Protein AF-A0A955TPK6-F1 (afdb_monomer_lite)

pLDDT: mean 89.03, std 13.48, range [56.0, 98.19]

Foldseek 3Di:
DVVVVVVVVVPDPPPDDPDDQFPDDDVVDTDGPVVVVLCVVLVVVLVVCVVVCVVVVPPADNVNSVVVSVVVVVVD

Secondary structure (DSSP, 8-state):
-HHHHHHHHSS---PPP---SEEEEETTEEEEHHHHHHHHHHHHHHHHHHHHHHHTT----HHHHHHHHHHHHHT-

Sequence (76 aa):
MTDFLLIGTQLSALPYPEIDPVFFRIGPLAFRWYGLMYLLGLGSAYWLIKVRSASKRIPLSPQQLSDLIVFAAFGV

Structure (mmCIF, N/CA/C/O backbone):
data_AF-A0A955TPK6-F1
#
_entry.id   AF-A0A955TPK6-F1
#
loop_
_atom_site.group_PDB
_atom_site.id
_atom_site.type_symbol
_atom_site.label_atom_id
_atom_site.label_alt_id
_atom_site.label_comp_id
_atom_site.label_asym_id
_atom_site.label_entity_id
_atom_site.label_seq_id
_atom_site.pdbx_PDB_ins_code
_atom_site.Cartn_x
_atom_site.Cartn_y
_atom_site.Cartn_z
_atom_site.occupancy
_atom_site.B_iso_or_equiv
_atom_site.auth_seq_id
_atom_site.auth_comp_id
_atom_site.auth_asym_id
_atom_site.auth_atom_id
_atom_site.pdbx_PDB_model_num
ATOM 1 N N . MET A 1 1 ? 25.866 -42.074 -21.674 1.00 58.19 1 MET A N 1
ATOM 2 C CA . MET A 1 1 ? 26.150 -41.236 -20.478 1.00 58.19 1 MET A CA 1
ATOM 3 C C . MET A 1 1 ? 25.845 -39.761 -20.728 1.00 58.19 1 MET A C 1
ATOM 5 O O . MET A 1 1 ? 25.313 -39.118 -19.837 1.00 58.19 1 MET A O 1
ATOM 9 N N . THR A 1 2 ? 26.101 -39.235 -21.927 1.00 58.28 2 THR A N 1
ATOM 10 C CA . THR A 1 2 ? 25.720 -37.879 -22.369 1.00 58.28 2 THR A CA 1
ATOM 11 C C . THR A 1 2 ? 24.208 -37.666 -22.513 1.00 58.28 2 THR A C 1
ATOM 13 O O . THR A 1 2 ? 23.712 -36.600 -22.166 1.00 58.28 2 THR A O 1
ATOM 16 N N . ASP A 1 3 ? 23.454 -38.689 -22.919 1.00 58.72 3 ASP A N 1
ATOM 17 C CA . ASP A 1 3 ? 22.007 -38.551 -23.174 1.00 58.72 3 ASP A CA 1
ATOM 18 C C . ASP A 1 3 ? 21.177 -38.418 -21.883 1.00 58.72 3 ASP A C 1
ATOM 20 O O . ASP A 1 3 ? 20.134 -37.773 -21.870 1.00 58.72 3 ASP A O 1
ATOM 24 N N . PHE A 1 4 ? 21.675 -38.952 -20.760 1.00 60.72 4 PHE A N 1
ATOM 25 C CA . PHE A 1 4 ? 21.044 -38.817 -19.440 1.00 60.72 4 PHE A CA 1
ATOM 26 C C . PHE A 1 4 ? 21.216 -37.402 -18.855 1.00 60.72 4 PHE A C 1
ATOM 28 O O . PHE A 1 4 ? 20.323 -36.901 -18.177 1.00 60.72 4 PHE A O 1
ATOM 35 N N . LEU A 1 5 ? 22.329 -36.724 -19.173 1.00 60.84 5 LEU A N 1
ATOM 36 C CA . LEU A 1 5 ? 22.569 -35.328 -18.785 1.00 60.84 5 LEU A CA 1
ATOM 37 C C . LEU A 1 5 ? 21.695 -34.346 -19.582 1.00 60.84 5 LEU A C 1
ATOM 39 O O . LEU A 1 5 ? 21.260 -33.346 -19.019 1.00 60.84 5 LEU A O 1
ATOM 43 N N . LEU A 1 6 ? 21.389 -34.650 -20.851 1.00 60.97 6 LEU A N 1
ATOM 44 C CA . LEU A 1 6 ? 20.462 -33.855 -21.670 1.00 60.97 6 LEU A CA 1
ATOM 45 C C . LEU A 1 6 ? 18.994 -34.054 -21.270 1.00 60.97 6 LEU A C 1
ATOM 47 O O . LEU A 1 6 ? 18.203 -33.131 -21.401 1.00 60.97 6 LEU A O 1
ATOM 51 N N . ILE A 1 7 ? 18.617 -35.225 -20.751 1.00 59.84 7 ILE A N 1
ATOM 52 C CA . ILE A 1 7 ? 17.268 -35.457 -20.205 1.00 59.84 7 ILE A CA 1
ATOM 53 C C . ILE A 1 7 ? 17.109 -34.768 -18.835 1.00 59.84 7 ILE A C 1
ATOM 55 O O . ILE A 1 7 ? 16.048 -34.219 -18.545 1.00 59.84 7 ILE A O 1
ATOM 59 N N . GLY A 1 8 ? 18.170 -34.728 -18.018 1.00 56.00 8 GLY A N 1
ATOM 60 C CA . GLY A 1 8 ? 18.171 -34.071 -16.704 1.00 56.00 8 GLY A CA 1
ATOM 61 C C . GLY A 1 8 ? 18.020 -32.544 -16.745 1.00 56.00 8 GLY A C 1
ATOM 62 O O . GLY A 1 8 ? 17.424 -31.977 -15.834 1.00 56.00 8 GLY A O 1
ATOM 63 N N . THR A 1 9 ? 18.491 -31.873 -17.803 1.00 60.03 9 THR A N 1
ATOM 64 C CA . THR A 1 9 ? 18.286 -30.424 -18.021 1.00 60.03 9 THR A CA 1
ATOM 65 C C . THR A 1 9 ? 16.938 -30.082 -18.661 1.00 60.03 9 THR A C 1
ATOM 67 O O . THR A 1 9 ? 16.499 -28.939 -18.574 1.00 60.03 9 THR A O 1
ATOM 70 N N . GLN A 1 10 ? 16.259 -31.063 -19.264 1.00 58.75 10 GLN A N 1
ATOM 71 C CA . GLN A 1 10 ? 14.924 -30.917 -19.858 1.00 58.75 10 GLN A CA 1
ATOM 72 C C . GLN A 1 10 ? 13.788 -31.131 -18.844 1.00 58.75 10 GLN A C 1
ATOM 74 O O . GLN A 1 10 ? 12.616 -30.957 -19.184 1.00 58.75 10 GLN A O 1
ATOM 79 N N . LEU A 1 11 ? 14.110 -31.461 -17.585 1.00 59.88 11 LEU A N 1
ATOM 80 C CA . LEU A 1 11 ? 13.176 -31.390 -16.460 1.00 59.88 11 LEU A CA 1
ATOM 81 C C . LEU A 1 11 ? 12.910 -29.917 -16.106 1.00 59.88 11 LEU A C 1
ATOM 83 O O . LEU A 1 11 ? 13.379 -29.391 -15.102 1.00 59.88 11 LEU A O 1
ATOM 87 N N . SER A 1 12 ? 12.111 -29.268 -16.955 1.00 65.56 12 SER A N 1
ATOM 88 C CA . SER A 1 12 ? 11.286 -28.101 -16.628 1.00 65.56 12 SER A CA 1
ATOM 89 C C . SER A 1 12 ? 12.016 -26.948 -15.931 1.00 65.56 12 SER A C 1
ATOM 91 O O . SER A 1 12 ? 11.655 -26.535 -14.829 1.00 65.56 12 SER A O 1
ATOM 93 N N . ALA A 1 13 ? 12.983 -26.345 -16.621 1.00 70.19 13 ALA A N 1
ATOM 94 C CA . ALA A 1 13 ? 13.257 -24.933 -16.397 1.00 70.19 13 ALA A CA 1
ATOM 95 C C . ALA A 1 13 ? 12.045 -24.146 -16.922 1.00 70.19 13 ALA A C 1
ATOM 97 O O . ALA A 1 13 ? 11.908 -23.947 -18.128 1.00 70.19 13 ALA A O 1
ATOM 98 N N . LEU A 1 14 ? 11.120 -23.757 -16.037 1.00 77.81 14 LEU A N 1
ATOM 99 C CA . LEU A 1 14 ? 10.096 -22.777 -16.399 1.00 77.81 14 LEU A CA 1
ATOM 100 C C . LEU A 1 14 ? 10.836 -21.490 -16.790 1.00 77.81 14 LEU A C 1
ATOM 102 O O . LEU A 1 14 ? 11.533 -20.931 -15.936 1.00 77.81 14 LEU A O 1
ATOM 106 N N . PRO A 1 15 ? 10.754 -21.038 -18.055 1.00 82.56 15 PRO A N 1
ATOM 107 C CA . PRO A 1 15 ? 11.437 -19.823 -18.463 1.00 82.56 15 PRO A CA 1
ATOM 108 C C . PRO A 1 15 ? 10.907 -18.660 -17.624 1.00 82.56 15 PRO A C 1
ATOM 110 O O . PRO A 1 15 ? 9.702 -18.563 -17.372 1.00 82.56 15 PRO A O 1
ATOM 113 N N . TYR A 1 16 ? 11.810 -17.790 -17.168 1.00 83.00 16 TYR A N 1
ATOM 114 C CA . TYR A 1 16 ? 11.399 -16.607 -16.423 1.00 83.00 16 TYR A CA 1
ATOM 115 C C . TYR A 1 16 ? 10.514 -15.731 -17.325 1.00 83.00 16 TYR A C 1
ATOM 117 O O . TYR A 1 16 ? 10.912 -15.445 -18.457 1.00 83.00 16 TYR A O 1
ATOM 125 N N . PRO A 1 17 ? 9.321 -15.317 -16.869 1.00 87.19 17 PRO A N 1
ATOM 126 C CA . PRO A 1 17 ? 8.422 -14.531 -17.696 1.00 87.19 17 PRO A CA 1
ATOM 127 C C . PRO A 1 17 ? 8.988 -13.123 -17.915 1.00 87.19 17 PRO A C 1
ATOM 129 O O . PRO A 1 17 ? 9.259 -12.386 -16.966 1.00 87.19 17 PRO A O 1
ATOM 132 N N . GLU A 1 18 ? 9.122 -12.726 -19.177 1.00 91.00 18 GLU A N 1
ATOM 133 C CA . GLU A 1 18 ? 9.540 -11.375 -19.555 1.00 91.00 18 GLU A CA 1
ATOM 134 C C . GLU A 1 18 ? 8.358 -10.400 -19.471 1.00 91.00 18 GLU A C 1
ATOM 136 O O . GLU A 1 18 ? 7.688 -10.098 -20.456 1.00 91.00 18 GLU A O 1
ATOM 141 N N . ILE A 1 19 ? 8.065 -9.928 -18.259 1.00 92.44 19 ILE A N 1
ATOM 142 C CA . ILE A 1 19 ? 7.030 -8.918 -18.009 1.00 92.44 19 ILE A CA 1
ATOM 143 C C . ILE A 1 19 ? 7.699 -7.547 -17.887 1.00 92.44 19 ILE A C 1
ATOM 145 O O . ILE A 1 19 ? 8.585 -7.368 -17.048 1.00 92.44 19 ILE A O 1
ATOM 149 N N . ASP A 1 20 ? 7.250 -6.567 -18.682 1.00 94.69 20 ASP A N 1
ATOM 150 C CA . ASP A 1 20 ? 7.730 -5.185 -18.558 1.00 94.69 20 ASP A CA 1
ATOM 151 C C . ASP A 1 20 ? 7.428 -4.664 -17.139 1.00 94.69 20 ASP A C 1
ATOM 153 O O . ASP A 1 20 ? 6.269 -4.680 -16.704 1.00 94.69 20 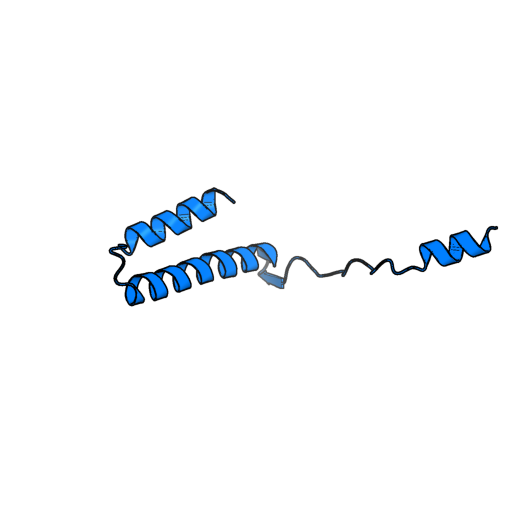ASP A O 1
ATOM 157 N N . PRO A 1 21 ? 8.440 -4.200 -16.382 1.00 94.75 21 PRO A N 1
ATOM 158 C CA . PRO A 1 21 ? 8.225 -3.672 -15.043 1.00 94.75 21 PRO A CA 1
ATOM 159 C C . PRO A 1 21 ? 7.364 -2.402 -15.021 1.00 94.75 21 PRO A C 1
ATOM 161 O O . PRO A 1 21 ? 6.845 -2.061 -13.956 1.00 94.75 21 PRO A O 1
ATOM 164 N N . VAL A 1 22 ? 7.248 -1.682 -16.141 1.00 96.94 22 VAL A N 1
ATOM 165 C CA . VAL A 1 22 ? 6.480 -0.445 -16.300 1.00 96.94 22 VAL A CA 1
ATOM 166 C C . VAL A 1 22 ? 5.149 -0.760 -16.978 1.00 96.94 22 VAL A C 1
ATOM 168 O O . VAL A 1 22 ? 5.099 -1.081 -18.157 1.00 96.94 22 VAL A O 1
ATOM 171 N N . PHE A 1 23 ? 4.046 -0.609 -16.248 1.00 95.50 23 PHE A N 1
ATOM 172 C CA . PHE A 1 23 ? 2.709 -0.862 -16.799 1.00 95.50 23 PHE A CA 1
ATOM 173 C C . PHE A 1 23 ? 2.098 0.363 -17.474 1.00 95.50 23 PHE A C 1
ATOM 175 O O . PHE A 1 23 ? 1.176 0.246 -18.277 1.00 95.50 23 PHE A O 1
ATOM 182 N N . PHE A 1 24 ? 2.579 1.552 -17.119 1.00 96.50 24 PHE A N 1
ATOM 183 C CA . PHE A 1 24 ? 2.069 2.804 -17.647 1.00 96.50 24 PHE A CA 1
ATOM 184 C C . PHE A 1 24 ? 3.149 3.883 -17.593 1.00 96.50 24 PHE A C 1
ATOM 186 O O . PHE A 1 24 ? 3.960 3.927 -16.665 1.00 96.50 24 PHE A O 1
ATOM 193 N N . ARG A 1 25 ? 3.181 4.764 -18.594 1.00 96.88 25 ARG A N 1
ATOM 194 C CA . ARG A 1 25 ? 4.197 5.812 -18.714 1.00 96.88 25 ARG A CA 1
ATOM 195 C C . ARG A 1 25 ? 3.564 7.115 -19.183 1.00 96.88 25 ARG A C 1
ATOM 197 O O . ARG A 1 25 ? 2.808 7.122 -20.148 1.00 96.88 25 ARG A O 1
ATOM 204 N N . ILE A 1 26 ? 3.922 8.214 -18.524 1.00 96.88 26 ILE A N 1
ATOM 205 C CA . ILE A 1 26 ? 3.580 9.576 -18.944 1.00 96.88 26 ILE A CA 1
ATOM 206 C C . ILE A 1 26 ? 4.887 10.363 -19.052 1.00 96.88 26 ILE A C 1
ATOM 208 O O . ILE A 1 26 ? 5.468 10.760 -18.042 1.00 96.88 26 ILE A O 1
ATOM 212 N N . GLY A 1 27 ? 5.371 10.574 -20.279 1.00 93.94 27 GLY A N 1
ATOM 213 C CA . GLY A 1 27 ? 6.646 11.255 -20.521 1.00 93.94 27 GLY A CA 1
ATOM 214 C C . GLY A 1 27 ? 7.805 10.597 -19.745 1.00 93.94 27 GLY A C 1
ATOM 215 O O . GLY A 1 27 ? 8.018 9.390 -19.900 1.00 93.94 27 GLY A O 1
ATOM 216 N N . PRO A 1 28 ? 8.551 11.340 -18.903 1.00 94.88 28 PRO A N 1
ATOM 217 C CA . PRO A 1 28 ? 9.642 10.781 -18.101 1.00 94.88 28 PRO A CA 1
ATOM 218 C C . PRO A 1 28 ? 9.167 9.961 -16.886 1.00 94.88 28 PRO A C 1
ATOM 220 O O . PRO A 1 28 ? 9.981 9.284 -16.259 1.00 94.88 28 PRO A O 1
ATOM 223 N N . LEU A 1 29 ? 7.876 9.999 -16.536 1.00 95.62 29 LEU A N 1
ATOM 224 C CA . LEU A 1 29 ? 7.334 9.309 -15.367 1.00 95.62 29 LEU A CA 1
ATOM 225 C C . LEU A 1 29 ? 6.897 7.882 -15.724 1.00 95.62 29 LEU A C 1
ATOM 227 O O . LEU A 1 29 ? 6.010 7.682 -16.556 1.00 95.62 29 LEU A O 1
ATOM 231 N N . ALA A 1 30 ? 7.506 6.888 -15.074 1.00 96.12 30 ALA A N 1
ATOM 232 C CA . ALA A 1 30 ? 7.231 5.467 -15.281 1.00 96.12 30 ALA A CA 1
ATOM 233 C C . ALA A 1 30 ? 6.554 4.847 -14.049 1.00 96.12 30 ALA A C 1
ATOM 235 O O . ALA A 1 30 ? 7.147 4.788 -12.971 1.00 96.12 30 ALA A O 1
ATOM 236 N N . PHE A 1 31 ? 5.335 4.341 -14.222 1.00 96.56 31 PHE A N 1
ATOM 237 C CA . PHE A 1 31 ? 4.574 3.650 -13.185 1.00 96.56 31 PHE A CA 1
ATOM 238 C C . PHE A 1 31 ? 4.849 2.150 -13.251 1.00 96.56 31 PHE A C 1
ATOM 240 O O . PHE A 1 31 ? 4.689 1.524 -14.300 1.00 96.56 31 PHE A O 1
ATOM 247 N N . ARG A 1 32 ? 5.285 1.571 -12.128 1.00 96.94 32 ARG A N 1
ATOM 248 C CA . ARG A 1 32 ? 5.792 0.195 -12.073 1.00 96.94 32 ARG A CA 1
ATOM 249 C C . ARG A 1 32 ? 4.894 -0.739 -11.280 1.00 96.94 32 ARG A C 1
ATOM 251 O O . ARG A 1 32 ? 4.303 -0.323 -10.283 1.00 96.94 32 ARG A O 1
ATOM 258 N N . TRP A 1 33 ? 4.850 -2.009 -11.682 1.00 97.06 33 TRP A N 1
ATOM 259 C CA . TRP A 1 33 ? 3.980 -3.016 -11.062 1.00 97.06 33 TRP A CA 1
ATOM 260 C C . TRP A 1 33 ? 4.214 -3.164 -9.561 1.00 97.06 33 TRP A C 1
ATOM 262 O O . TRP A 1 33 ? 3.250 -3.238 -8.807 1.00 97.06 33 TRP A O 1
ATOM 272 N N . TYR A 1 34 ? 5.470 -3.131 -9.104 1.00 94.88 34 TYR A N 1
ATOM 273 C CA . TYR A 1 34 ? 5.770 -3.245 -7.674 1.00 94.88 34 TYR A CA 1
ATOM 274 C C . TYR A 1 34 ? 5.143 -2.103 -6.862 1.00 94.88 34 TYR A C 1
ATOM 276 O O . TYR A 1 34 ? 4.596 -2.335 -5.790 1.00 94.88 34 TYR A O 1
ATOM 284 N N . GLY A 1 35 ? 5.159 -0.875 -7.394 1.00 95.00 35 GLY A N 1
ATOM 285 C CA . GLY A 1 35 ? 4.569 0.284 -6.730 1.00 95.00 35 GLY A CA 1
ATOM 286 C C . GLY A 1 35 ? 3.056 0.140 -6.626 1.00 95.00 35 GLY A C 1
ATOM 287 O O . GLY A 1 35 ? 2.478 0.381 -5.570 1.00 95.00 35 GLY A O 1
ATOM 288 N N . LEU A 1 36 ? 2.424 -0.339 -7.701 1.00 96.56 36 LEU A N 1
ATOM 289 C CA . LEU A 1 36 ? 0.997 -0.646 -7.697 1.00 96.56 36 LEU A CA 1
ATOM 290 C C . LEU A 1 36 ? 0.656 -1.730 -6.666 1.00 96.56 36 LEU A C 1
ATOM 292 O O . LEU A 1 36 ? -0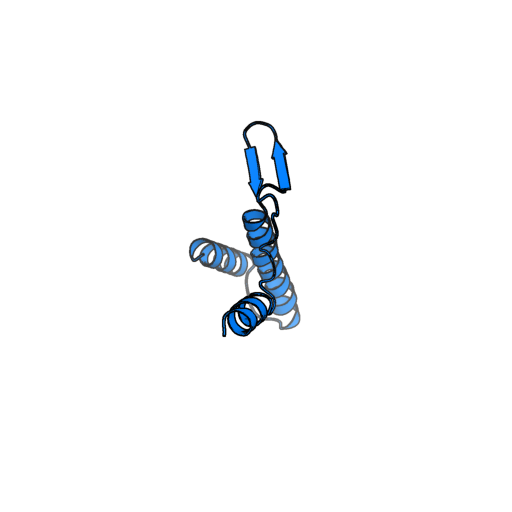.319 -1.582 -5.934 1.00 96.56 36 LEU A O 1
ATOM 296 N N . MET A 1 37 ? 1.467 -2.786 -6.566 1.00 97.12 37 MET A N 1
ATOM 297 C CA . MET A 1 37 ? 1.256 -3.842 -5.574 1.00 97.12 37 MET A CA 1
ATOM 298 C C . MET A 1 37 ? 1.359 -3.320 -4.138 1.00 97.12 37 MET A C 1
ATOM 300 O O . MET A 1 37 ? 0.546 -3.715 -3.307 1.00 97.12 37 MET A O 1
ATOM 304 N N . TYR A 1 38 ? 2.271 -2.387 -3.842 1.00 95.94 38 TYR A N 1
ATOM 305 C CA . TYR A 1 38 ? 2.321 -1.745 -2.524 1.00 95.94 38 TYR A CA 1
ATOM 306 C C . TYR A 1 38 ? 1.051 -0.952 -2.212 1.00 95.94 38 TYR A C 1
ATOM 308 O O . TYR A 1 38 ? 0.496 -1.093 -1.122 1.00 95.94 38 TYR A O 1
ATOM 316 N N . LEU A 1 39 ? 0.549 -0.166 -3.172 1.00 96.25 39 LEU A N 1
ATOM 317 C CA . LEU A 1 39 ? -0.697 0.588 -3.001 1.00 96.25 39 LEU A CA 1
ATOM 318 C C . LEU A 1 39 ? -1.893 -0.339 -2.763 1.00 96.25 39 LEU A C 1
ATOM 320 O O . LEU A 1 39 ? -2.699 -0.086 -1.868 1.00 96.25 39 LEU A O 1
ATOM 324 N N . LEU A 1 40 ? -1.993 -1.430 -3.525 1.00 97.81 40 LEU A N 1
ATOM 325 C CA . LEU A 1 40 ? -3.051 -2.425 -3.347 1.00 97.81 40 LEU A CA 1
ATOM 326 C C . LEU A 1 40 ? -2.917 -3.163 -2.009 1.00 97.81 40 LEU A C 1
ATOM 328 O O . LEU A 1 40 ? -3.915 -3.350 -1.314 1.00 97.81 40 LEU A O 1
ATOM 332 N N . GLY A 1 41 ? -1.705 -3.544 -1.608 1.00 97.44 41 GLY A N 1
ATOM 333 C CA . GLY A 1 41 ? -1.446 -4.239 -0.348 1.00 97.44 41 GLY A CA 1
ATOM 334 C C . GLY A 1 41 ? -1.775 -3.375 0.869 1.00 97.44 41 GLY A C 1
ATOM 335 O O . GLY A 1 41 ? -2.630 -3.734 1.676 1.00 97.44 41 GLY A O 1
ATOM 336 N N . LEU A 1 42 ? -1.165 -2.194 0.972 1.00 97.38 42 LEU A N 1
ATOM 337 C CA . LEU A 1 42 ? -1.396 -1.272 2.088 1.00 97.38 42 LEU A CA 1
ATOM 338 C C . LEU A 1 42 ? -2.829 -0.722 2.086 1.00 97.38 42 LEU A C 1
ATOM 340 O O . LEU A 1 42 ? -3.461 -0.627 3.139 1.00 97.38 42 LEU A O 1
ATOM 344 N N . GLY A 1 43 ? -3.379 -0.417 0.907 1.00 97.81 43 GLY A N 1
ATOM 345 C CA . GLY A 1 43 ? -4.755 0.055 0.761 1.00 97.81 43 GLY A CA 1
ATOM 346 C C . GLY A 1 43 ? -5.788 -0.998 1.167 1.00 97.81 43 GLY A C 1
ATOM 347 O O . GLY A 1 43 ? -6.736 -0.689 1.894 1.00 97.8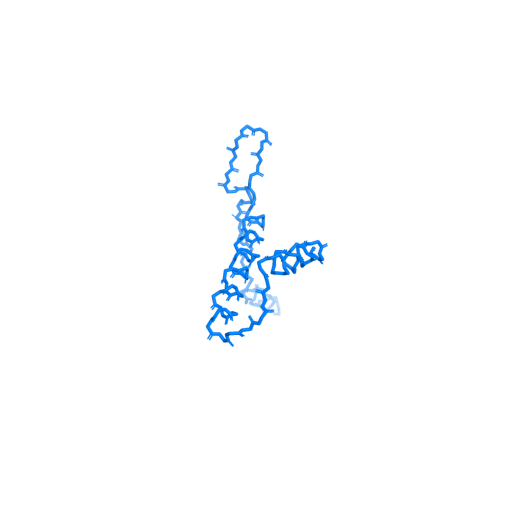1 43 GLY A O 1
ATOM 348 N N . SER A 1 44 ? -5.592 -2.257 0.764 1.00 98.19 44 SER A N 1
ATOM 349 C CA . SER A 1 44 ? -6.476 -3.353 1.180 1.00 98.19 44 SER A CA 1
ATOM 350 C C . SER A 1 44 ? -6.350 -3.658 2.674 1.00 98.19 44 SER A C 1
ATOM 352 O O . SER A 1 44 ? -7.372 -3.885 3.322 1.00 98.19 44 SER A O 1
ATOM 354 N N . ALA A 1 45 ? -5.146 -3.573 3.253 1.00 97.62 45 ALA A N 1
ATOM 355 C CA . ALA A 1 45 ? -4.941 -3.688 4.696 1.00 97.62 45 ALA A CA 1
ATOM 356 C C . ALA A 1 45 ? -5.683 -2.584 5.467 1.00 97.62 45 ALA A C 1
ATOM 358 O O . ALA A 1 45 ? -6.438 -2.891 6.392 1.00 97.62 45 ALA A O 1
ATOM 359 N N . TYR A 1 46 ? -5.549 -1.318 5.051 1.00 97.88 46 TYR A N 1
ATOM 360 C CA . TYR A 1 46 ? -6.285 -0.193 5.639 1.00 97.88 46 TYR A CA 1
ATOM 361 C C . TYR A 1 46 ? -7.796 -0.449 5.620 1.00 97.88 46 TYR A C 1
ATOM 363 O O . TYR A 1 46 ? -8.471 -0.351 6.649 1.00 97.88 46 TYR A O 1
ATOM 371 N N . TRP A 1 47 ? -8.330 -0.812 4.450 1.00 97.88 47 TRP A N 1
ATOM 372 C CA . TRP A 1 47 ? -9.758 -1.056 4.278 1.00 97.88 47 TRP A CA 1
ATOM 373 C C . TRP A 1 47 ? -10.245 -2.224 5.142 1.00 97.88 47 TRP A C 1
ATOM 375 O O . TRP A 1 47 ? -11.245 -2.093 5.853 1.00 97.88 47 TRP A O 1
ATOM 385 N N . LEU A 1 48 ? -9.515 -3.340 5.149 1.00 97.75 48 LEU A N 1
ATOM 386 C CA . LEU A 1 48 ? -9.869 -4.519 5.930 1.00 97.75 48 LEU A CA 1
ATOM 387 C C . LEU A 1 48 ? -9.858 -4.225 7.433 1.00 97.75 48 LEU A C 1
ATOM 389 O O . LEU A 1 48 ? -10.806 -4.595 8.128 1.00 97.75 48 LEU A O 1
ATOM 393 N N . ILE A 1 49 ? -8.825 -3.544 7.938 1.00 97.31 49 ILE A N 1
ATOM 394 C CA . ILE A 1 49 ? -8.738 -3.188 9.358 1.00 97.31 49 ILE A CA 1
ATOM 395 C C . ILE A 1 49 ? -9.892 -2.258 9.729 1.00 97.31 49 ILE A C 1
ATOM 397 O O . ILE A 1 49 ? -10.563 -2.520 10.723 1.00 97.31 49 ILE A O 1
ATOM 401 N N . LYS A 1 50 ? -10.185 -1.241 8.911 1.00 96.88 50 LYS A N 1
ATOM 402 C CA . LYS A 1 50 ? -11.306 -0.315 9.131 1.00 96.88 50 LYS A CA 1
ATOM 403 C C . LYS A 1 50 ? -12.651 -1.036 9.227 1.00 96.88 50 LYS A C 1
ATOM 405 O O . LYS A 1 50 ? -13.431 -0.783 10.143 1.00 96.88 50 LYS A O 1
ATOM 410 N N . VAL A 1 51 ? -12.936 -1.940 8.289 1.00 96.81 51 VAL A N 1
ATOM 411 C CA . VAL A 1 51 ? -14.203 -2.691 8.264 1.00 96.81 51 VAL A CA 1
ATOM 412 C C . VAL A 1 51 ? -14.297 -3.638 9.464 1.00 96.81 51 VAL A C 1
ATOM 414 O O . VAL A 1 51 ? -15.339 -3.736 10.116 1.00 96.81 51 VAL A O 1
ATOM 417 N N . ARG A 1 52 ? -13.205 -4.336 9.792 1.00 96.31 52 ARG A N 1
ATOM 418 C CA . ARG A 1 52 ? -13.185 -5.324 10.878 1.00 96.31 52 ARG A CA 1
ATOM 419 C C . ARG A 1 52 ? -13.187 -4.683 12.262 1.00 96.31 52 ARG A C 1
ATOM 421 O O . ARG A 1 52 ? -13.835 -5.231 13.152 1.00 96.31 52 ARG A O 1
ATOM 428 N N . SER A 1 53 ? -12.512 -3.550 12.452 1.00 96.25 53 SER A N 1
ATOM 429 C CA . SER A 1 53 ? -12.518 -2.819 13.722 1.00 96.25 53 SER A CA 1
ATOM 430 C C . SER A 1 53 ? -13.916 -2.299 14.042 1.00 96.25 53 SER A C 1
ATOM 432 O O . SER A 1 53 ? -14.389 -2.497 15.161 1.00 96.25 53 SER A O 1
ATOM 434 N N . ALA A 1 54 ? -14.618 -1.759 13.041 1.00 93.31 54 ALA A N 1
ATOM 435 C CA . ALA A 1 54 ? -16.005 -1.327 13.173 1.00 93.31 54 ALA A CA 1
ATOM 436 C C . ALA A 1 54 ? -16.932 -2.498 13.544 1.00 93.31 54 ALA A C 1
ATOM 438 O O . ALA A 1 54 ? -17.695 -2.407 14.503 1.00 93.31 54 ALA A O 1
ATOM 439 N N . SER A 1 55 ? -16.820 -3.630 12.840 1.00 94.56 55 SER A N 1
ATOM 440 C CA . SER A 1 55 ? -17.639 -4.821 13.107 1.00 94.56 55 SER A CA 1
ATOM 441 C C . SER A 1 55 ? -17.409 -5.406 14.507 1.00 94.56 55 SER A C 1
ATOM 443 O O . SER A 1 55 ? -18.365 -5.802 15.172 1.00 94.56 55 SER A O 1
ATOM 445 N N . LYS A 1 56 ? -16.160 -5.424 14.986 1.00 94.75 56 LYS A N 1
ATOM 446 C CA . LYS A 1 56 ? -15.793 -5.953 16.309 1.00 94.75 56 LYS A CA 1
ATOM 447 C C . LYS A 1 56 ? -15.870 -4.921 17.441 1.00 94.75 56 LYS A C 1
ATOM 449 O O . LYS A 1 56 ? -15.510 -5.253 18.565 1.00 94.75 56 LYS A O 1
ATOM 454 N N . ARG A 1 57 ? -16.320 -3.689 17.158 1.00 92.50 57 ARG A N 1
ATOM 455 C CA . ARG A 1 57 ? -16.353 -2.557 18.107 1.00 92.50 57 ARG A CA 1
ATOM 456 C C . ARG A 1 57 ? -15.008 -2.327 18.807 1.00 92.50 57 ARG A C 1
ATOM 458 O O . ARG A 1 57 ? -14.960 -1.986 19.986 1.00 92.50 57 ARG A O 1
ATOM 465 N N . ILE A 1 58 ? -13.914 -2.532 18.077 1.00 94.38 58 ILE A N 1
ATOM 466 C CA . ILE A 1 58 ? -12.573 -2.232 18.579 1.00 94.38 58 ILE A CA 1
ATOM 467 C C . ILE A 1 58 ? -12.449 -0.703 18.633 1.00 94.38 58 ILE A C 1
ATOM 469 O O . ILE A 1 58 ? -12.725 -0.060 17.616 1.00 94.38 58 ILE A O 1
ATOM 473 N N . PRO A 1 59 ? -12.040 -0.109 19.770 1.00 92.94 59 PRO A N 1
ATOM 474 C CA . PRO A 1 59 ? -11.867 1.334 19.900 1.00 92.94 59 PRO A CA 1
ATOM 475 C C . PRO A 1 59 ? -10.595 1.784 19.167 1.00 92.94 59 PRO A C 1
ATOM 477 O O . PRO A 1 59 ? -9.579 2.093 19.781 1.00 92.94 59 PRO A O 1
ATOM 480 N N . LEU A 1 60 ? -10.642 1.772 17.835 1.00 95.12 60 LEU A N 1
ATOM 481 C CA . LEU A 1 60 ? -9.557 2.196 16.957 1.00 95.12 60 LEU A CA 1
ATOM 482 C C . LEU A 1 60 ? -9.950 3.506 16.278 1.00 95.12 60 LEU A C 1
ATOM 484 O O . LEU A 1 60 ? -10.894 3.537 15.484 1.00 95.12 60 LEU A O 1
ATOM 488 N N . SER A 1 61 ? -9.232 4.586 16.580 1.00 95.56 61 SER A N 1
ATOM 489 C CA . SER A 1 61 ? -9.481 5.870 15.935 1.00 95.56 61 SER A CA 1
ATOM 490 C C . SER A 1 61 ? -9.003 5.853 14.473 1.00 95.56 61 SER A C 1
ATOM 492 O O . SER A 1 61 ? -8.055 5.138 14.131 1.00 95.56 61 SER A O 1
ATOM 494 N N . PRO A 1 62 ? -9.612 6.660 13.583 1.00 93.12 62 PRO A N 1
ATOM 495 C CA . PRO A 1 62 ? -9.135 6.800 12.206 1.00 93.12 62 PRO A CA 1
ATOM 496 C C . PRO A 1 62 ? -7.671 7.255 12.120 1.00 93.12 62 PRO A C 1
ATOM 498 O O . PRO A 1 62 ? -6.954 6.836 11.209 1.00 93.12 62 PRO A O 1
ATOM 501 N N . GLN A 1 63 ? -7.224 8.070 13.082 1.00 96.94 63 GLN A N 1
ATOM 502 C CA . GLN A 1 63 ? -5.842 8.537 13.175 1.00 96.94 63 GLN A CA 1
ATOM 503 C C . GLN A 1 63 ? -4.896 7.376 13.479 1.00 96.94 63 GLN A C 1
ATOM 505 O O . GLN A 1 63 ? -3.978 7.137 12.712 1.00 96.94 63 GLN A O 1
ATOM 510 N N . GLN A 1 64 ? -5.204 6.570 14.502 1.00 97.19 64 GLN A N 1
ATOM 511 C CA . GLN A 1 64 ? -4.396 5.403 14.876 1.00 97.19 64 GLN A CA 1
ATOM 512 C C . GLN A 1 64 ? -4.282 4.386 13.740 1.00 97.19 64 GLN A C 1
ATOM 514 O O . GLN A 1 64 ? -3.224 3.798 13.537 1.00 97.19 64 GLN A O 1
ATOM 519 N N . LEU A 1 65 ? -5.367 4.175 12.988 1.00 96.81 65 LEU A N 1
ATOM 520 C CA . LEU A 1 65 ? -5.325 3.318 11.808 1.00 96.81 65 LEU A CA 1
ATOM 521 C C . LEU A 1 65 ? -4.400 3.895 10.729 1.00 96.81 65 LEU A C 1
ATOM 523 O O . LEU A 1 65 ? -3.625 3.159 10.126 1.00 96.81 65 LEU A O 1
ATOM 527 N N . SER A 1 66 ? -4.489 5.198 10.474 1.00 96.81 66 SER A N 1
ATOM 528 C CA . SER A 1 66 ? -3.654 5.859 9.468 1.00 96.81 66 SER A CA 1
ATOM 529 C C . SER A 1 66 ? -2.181 5.819 9.876 1.00 96.81 66 SER A C 1
ATOM 531 O O . SER A 1 66 ? -1.348 5.416 9.070 1.00 96.81 66 SER A O 1
ATOM 533 N N . ASP A 1 67 ? -1.879 6.119 11.139 1.00 97.25 67 ASP A N 1
ATOM 534 C CA . ASP A 1 67 ? -0.534 6.046 11.711 1.00 97.25 67 ASP A CA 1
ATOM 535 C C . ASP A 1 67 ? 0.032 4.629 11.588 1.00 97.25 67 ASP A C 1
ATOM 537 O O . ASP A 1 67 ? 1.151 4.455 11.116 1.00 97.25 67 ASP A O 1
ATOM 541 N N . LEU A 1 68 ? -0.757 3.601 11.924 1.00 96.44 68 LEU A N 1
ATOM 542 C CA . LEU A 1 68 ? -0.356 2.199 11.785 1.00 96.44 68 LEU A CA 1
ATOM 543 C C . LEU A 1 68 ? 0.056 1.861 10.347 1.00 96.44 68 LEU A C 1
ATOM 545 O O . LEU A 1 68 ? 1.097 1.244 10.136 1.00 96.44 68 LEU A O 1
ATOM 549 N N . ILE A 1 69 ? -0.755 2.254 9.362 1.00 97.56 69 ILE A N 1
ATOM 550 C CA . ILE A 1 69 ? -0.464 1.980 7.950 1.00 97.56 69 ILE A CA 1
ATOM 551 C C . ILE A 1 69 ? 0.759 2.767 7.477 1.00 97.56 69 ILE A C 1
ATOM 553 O O . ILE A 1 69 ? 1.575 2.220 6.742 1.00 97.56 69 ILE A O 1
ATOM 557 N N . VAL A 1 70 ? 0.923 4.016 7.916 1.00 96.56 70 VAL A N 1
ATOM 558 C CA . VAL A 1 70 ? 2.087 4.845 7.578 1.00 96.56 70 VAL A CA 1
ATOM 559 C C . VAL A 1 70 ? 3.369 4.268 8.179 1.00 96.56 70 VAL A C 1
ATOM 561 O O . VAL A 1 70 ? 4.351 4.107 7.460 1.00 96.56 70 VAL A O 1
ATOM 564 N N . PHE A 1 71 ? 3.368 3.886 9.458 1.00 97.00 71 PHE A N 1
ATOM 565 C CA . PHE A 1 71 ? 4.518 3.232 10.088 1.00 97.00 71 PHE A CA 1
ATOM 566 C C . PHE A 1 71 ? 4.847 1.893 9.428 1.00 97.00 71 PHE A C 1
ATOM 568 O O . PHE A 1 71 ? 6.019 1.604 9.197 1.00 97.00 71 PHE A O 1
ATOM 575 N N . AL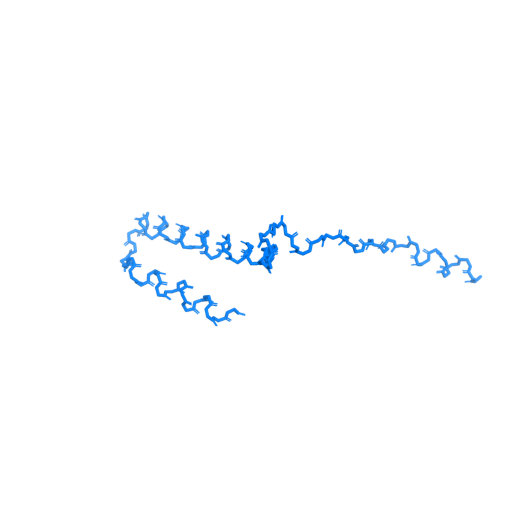A A 1 72 ? 3.831 1.101 9.070 1.00 95.81 72 ALA A N 1
ATOM 576 C CA . ALA A 1 72 ? 4.035 -0.127 8.312 1.00 95.81 72 ALA A CA 1
ATOM 577 C C . ALA A 1 72 ? 4.655 0.155 6.934 1.00 95.81 72 ALA A C 1
ATOM 579 O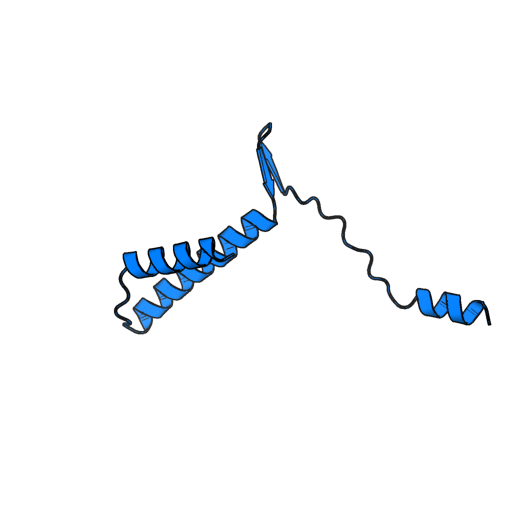 O . ALA A 1 72 ? 5.577 -0.548 6.540 1.00 95.81 72 ALA A O 1
ATOM 580 N N . ALA A 1 73 ? 4.203 1.198 6.231 1.00 96.12 73 ALA A N 1
ATOM 581 C CA . ALA A 1 73 ? 4.743 1.590 4.931 1.00 96.12 73 ALA A CA 1
ATOM 582 C C . ALA A 1 73 ? 6.202 2.067 5.006 1.00 96.12 73 ALA A C 1
ATOM 584 O O . ALA A 1 73 ? 6.968 1.785 4.095 1.00 96.12 73 ALA A O 1
ATOM 585 N N . PHE A 1 74 ? 6.598 2.755 6.083 1.00 96.50 74 PHE A N 1
ATOM 586 C CA . PHE A 1 74 ? 7.997 3.138 6.314 1.00 96.50 74 PHE A CA 1
ATOM 587 C C . PHE A 1 74 ? 8.912 1.954 6.653 1.00 96.50 74 PHE A C 1
ATOM 589 O O . PHE A 1 74 ? 10.124 2.067 6.493 1.00 96.50 74 PHE A O 1
ATOM 596 N N . GLY A 1 75 ? 8.358 0.855 7.170 1.00 91.25 75 GLY A N 1
ATOM 597 C CA . GLY A 1 75 ? 9.120 -0.343 7.529 1.00 91.25 75 GLY A CA 1
ATOM 598 C C . GLY A 1 75 ? 9.403 -1.301 6.367 1.00 91.25 75 GLY A C 1
ATOM 599 O O . GLY A 1 75 ? 10.124 -2.275 6.572 1.00 91.25 75 GLY A O 1
ATOM 600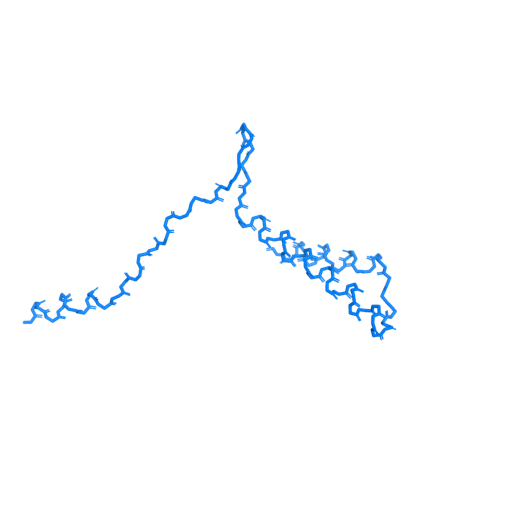 N N . VAL A 1 76 ? 8.816 -1.057 5.192 1.00 83.75 76 VAL A N 1
ATOM 601 C CA . VAL A 1 76 ? 8.987 -1.843 3.957 1.00 83.75 76 VAL A CA 1
ATOM 602 C C . VAL A 1 76 ? 10.120 -1.267 3.119 1.00 83.75 76 VAL A C 1
ATOM 604 O O . VAL A 1 76 ? 10.953 -2.074 2.651 1.00 83.75 76 VAL A O 1
#

Radius of gyration: 22.25 Å; chains: 1; bounding box: 44×52×43 Å